Protein AF-I2Q6K9-F1 (afdb_monomer_lite)

Secondary structure (DSSP, 8-state):
-EEEE-TTTS--EEEE-TT-TT--S-HHHIIIIIIIIITTTS-HHHHHHTHHHHHHHHHHHHH--TT-HHHHHHHHHHHHHTPEEEE-TTT--EEEE-TT-TT--S-HHHIIIIITTTTTTS-HHHHHHHHHHHHHHT--HHHHHHHHHHHHHH--

Sequence (156 aa):
MSTKKCLWDESHEFEVKENEEYKVLCPKCYYDIFTKTYSKTYSWYDFVKSIKLFKMLHQLNGMIDDNSEFKIQYDLISKQIQGVEKTCLMCEDTFHTGKDEDFRYLCSDCYKKFYLPLKDYYSVKEIEALLTNIKKEGGDMDVDLEKAIQKAKEKN

Structure (mmCIF, N/CA/C/O backbone):
data_AF-I2Q6K9-F1
#
_entry.id   AF-I2Q6K9-F1
#
loop_
_atom_site.group_PDB
_atom_site.id
_atom_site.type_symbol
_atom_site.label_atom_id
_atom_site.label_alt_id
_atom_site.label_comp_id
_atom_site.label_asym_id
_atom_site.label_entity_id
_atom_site.label_seq_id
_atom_site.pdbx_PDB_ins_code
_atom_site.Cartn_x
_atom_site.Cartn_y
_atom_site.Cartn_z
_atom_site.occupancy
_atom_site.B_iso_or_equiv
_atom_site.auth_seq_id
_atom_site.auth_comp_id
_atom_site.auth_asym_id
_atom_site.auth_atom_id
_atom_site.pdbx_PDB_model_num
ATOM 1 N N . MET A 1 1 ? 26.063 2.423 -36.701 1.00 62.94 1 MET A N 1
ATOM 2 C CA . MET A 1 1 ? 24.916 2.028 -35.853 1.00 62.94 1 MET A CA 1
ATOM 3 C C . MET A 1 1 ? 25.264 0.710 -35.196 1.00 62.94 1 MET A C 1
ATOM 5 O O . MET A 1 1 ? 25.756 -0.169 -35.895 1.00 62.94 1 MET A O 1
ATOM 9 N N . SER A 1 2 ? 25.103 0.604 -33.880 1.00 78.88 2 SER A N 1
ATOM 10 C CA . SER A 1 2 ? 25.367 -0.632 -33.134 1.00 78.88 2 SER A CA 1
ATOM 11 C C . SER A 1 2 ? 24.055 -1.377 -32.903 1.00 78.88 2 SER A C 1
ATOM 13 O O . SER A 1 2 ? 23.003 -0.757 -32.764 1.00 78.88 2 SER A O 1
ATOM 15 N N . THR A 1 3 ? 24.086 -2.705 -32.895 1.00 82.00 3 THR A N 1
ATOM 16 C CA . THR A 1 3 ? 22.918 -3.526 -32.559 1.00 82.00 3 THR A CA 1
ATOM 17 C C . THR A 1 3 ? 22.993 -3.964 -31.100 1.00 82.00 3 THR A C 1
ATOM 19 O O . THR A 1 3 ? 24.065 -4.285 -30.583 1.00 82.00 3 THR A O 1
ATOM 22 N N . LYS A 1 4 ? 21.851 -3.952 -30.407 1.00 85.12 4 LYS A N 1
ATOM 23 C CA . LYS A 1 4 ? 21.718 -4.449 -29.031 1.00 85.12 4 LYS A CA 1
ATOM 24 C C . LYS A 1 4 ? 20.606 -5.480 -28.938 1.00 85.12 4 LYS A C 1
ATOM 26 O O . LYS A 1 4 ? 19.590 -5.367 -29.619 1.00 85.12 4 LYS A O 1
ATOM 31 N N . LYS A 1 5 ? 20.773 -6.451 -28.040 1.00 89.88 5 LYS A N 1
ATOM 32 C CA . LYS A 1 5 ? 19.694 -7.364 -27.651 1.00 89.88 5 LYS A CA 1
ATOM 33 C C . LYS A 1 5 ? 18.737 -6.675 -26.688 1.00 89.88 5 LYS A C 1
ATOM 35 O O . LYS A 1 5 ? 19.157 -5.979 -25.764 1.00 89.88 5 LYS A O 1
ATOM 40 N N . CYS A 1 6 ? 17.445 -6.879 -26.906 1.00 90.06 6 CYS A N 1
ATOM 41 C CA . CYS A 1 6 ? 16.387 -6.400 -26.037 1.00 90.06 6 CYS A CA 1
ATOM 42 C C . CYS A 1 6 ? 16.492 -7.085 -24.675 1.00 90.06 6 CYS A C 1
ATOM 44 O O . CYS A 1 6 ? 16.351 -8.302 -24.581 1.00 90.06 6 CYS A O 1
ATOM 46 N N . LEU A 1 7 ? 16.667 -6.314 -23.602 1.00 89.06 7 LEU A N 1
ATOM 47 C CA . LEU A 1 7 ? 16.726 -6.871 -22.252 1.00 89.06 7 LEU A CA 1
ATOM 48 C C . LEU A 1 7 ? 15.405 -7.490 -21.798 1.00 89.06 7 LEU A C 1
ATOM 50 O O . LEU A 1 7 ? 15.413 -8.152 -20.770 1.00 89.06 7 LEU A O 1
ATOM 54 N N . TRP A 1 8 ? 14.281 -7.292 -22.494 1.00 87.62 8 TRP A N 1
ATOM 55 C CA . TRP A 1 8 ? 13.001 -7.876 -22.088 1.00 87.62 8 TRP A CA 1
ATOM 56 C C . TRP A 1 8 ? 12.911 -9.382 -22.363 1.00 87.62 8 TRP A C 1
ATOM 58 O O . TRP A 1 8 ? 12.561 -10.153 -21.475 1.00 87.62 8 TRP A O 1
ATOM 68 N N . ASP A 1 9 ? 13.272 -9.818 -23.562 1.00 80.69 9 ASP A N 1
ATOM 69 C CA . ASP A 1 9 ? 13.139 -11.217 -23.988 1.00 80.69 9 ASP A CA 1
ATOM 70 C C . ASP A 1 9 ? 14.465 -11.843 -24.429 1.00 80.69 9 ASP A C 1
ATOM 72 O O . ASP A 1 9 ? 14.523 -13.050 -24.628 1.00 80.69 9 ASP A O 1
ATOM 76 N N . GLU A 1 10 ? 15.527 -11.040 -24.564 1.00 79.44 10 GLU A N 1
ATOM 77 C CA . GLU A 1 10 ? 16.863 -11.447 -25.028 1.00 79.44 10 GLU A CA 1
ATOM 78 C C . GLU A 1 10 ? 16.875 -12.114 -26.419 1.00 79.44 10 GLU A C 1
ATOM 80 O O . GLU A 1 10 ? 17.907 -12.619 -26.869 1.00 79.44 10 GLU A O 1
ATOM 85 N N . SER A 1 11 ? 15.745 -12.054 -27.128 1.00 78.31 11 SER A N 1
ATOM 86 C CA . SER A 1 11 ? 15.491 -12.708 -28.412 1.00 78.31 11 SER A CA 1
ATOM 87 C C . SER A 1 11 ? 15.500 -11.725 -29.581 1.00 78.31 11 SER A C 1
ATOM 89 O O . SER A 1 11 ? 15.933 -12.076 -30.676 1.00 78.31 11 SER A O 1
ATOM 91 N N . HIS A 1 12 ? 15.078 -10.479 -29.350 1.00 81.31 12 HIS A N 1
ATOM 92 C CA . HIS A 1 12 ? 15.063 -9.444 -30.378 1.00 81.31 12 HIS A CA 1
ATOM 93 C C . HIS A 1 12 ? 16.339 -8.605 -30.351 1.00 81.31 12 HIS A C 1
ATOM 95 O O . HIS A 1 12 ? 16.752 -8.118 -29.298 1.00 81.31 12 HIS A O 1
ATOM 101 N N . GLU A 1 13 ? 16.912 -8.353 -31.524 1.00 88.31 13 GLU A N 1
ATOM 102 C CA . GLU A 1 13 ? 17.962 -7.354 -31.719 1.00 88.31 13 GLU A CA 1
ATOM 103 C C . GLU A 1 13 ? 17.368 -6.072 -32.308 1.00 88.31 13 GLU A C 1
ATOM 105 O O . GLU A 1 13 ? 16.417 -6.112 -33.090 1.00 88.31 13 GLU A O 1
ATOM 110 N N . PHE A 1 14 ? 17.893 -4.918 -31.902 1.00 88.50 14 PHE A N 1
ATOM 111 C CA . PHE A 1 14 ? 17.461 -3.621 -32.411 1.00 88.50 14 PHE A CA 1
ATOM 112 C C . PHE A 1 14 ? 18.647 -2.682 -32.608 1.00 88.50 14 PHE A C 1
ATOM 114 O O . PHE A 1 14 ? 19.653 -2.759 -31.900 1.00 88.50 14 PHE A O 1
ATOM 121 N N . GLU A 1 15 ? 18.518 -1.795 -33.591 1.00 87.19 15 GLU A N 1
ATOM 122 C CA . GLU A 1 15 ? 19.534 -0.795 -33.895 1.00 87.19 15 GLU A CA 1
ATOM 123 C C . GLU A 1 15 ? 19.507 0.347 -32.883 1.00 87.19 15 GLU A C 1
ATOM 125 O O . GLU A 1 15 ? 18.450 0.850 -32.487 1.00 87.19 15 GLU A O 1
ATOM 130 N N . VAL A 1 16 ? 20.702 0.777 -32.495 1.00 83.19 16 VAL A N 1
ATOM 131 C CA . VAL A 1 16 ? 20.936 1.864 -31.558 1.00 83.19 16 VAL A CA 1
ATOM 132 C C . VAL A 1 16 ? 21.822 2.902 -32.235 1.00 83.19 16 VAL A C 1
ATOM 134 O O . VAL A 1 16 ? 22.860 2.599 -32.837 1.00 83.19 16 VAL A O 1
ATOM 137 N N . LYS A 1 17 ? 21.375 4.157 -32.173 1.00 85.25 17 LYS A N 1
ATOM 138 C CA . LYS A 1 17 ? 22.149 5.309 -32.643 1.00 85.25 17 LYS A CA 1
ATOM 139 C C . LYS A 1 17 ? 23.268 5.611 -31.643 1.00 85.25 17 LYS A C 1
ATOM 141 O O . LYS A 1 17 ? 23.124 5.308 -30.464 1.00 85.25 17 LYS A O 1
ATOM 146 N N . GLU A 1 18 ? 24.343 6.261 -32.089 1.00 74.19 18 GLU A N 1
ATOM 147 C CA . GLU A 1 18 ? 25.539 6.540 -31.264 1.00 74.19 18 GLU A CA 1
ATOM 148 C C . GLU A 1 18 ? 25.246 7.293 -29.949 1.00 74.19 18 GLU A C 1
ATOM 150 O O . GLU A 1 18 ? 25.990 7.150 -28.990 1.00 74.19 18 GLU A O 1
ATOM 155 N N . ASN A 1 19 ? 24.114 8.001 -29.847 1.00 78.31 19 ASN A N 1
ATOM 156 C CA . ASN A 1 19 ? 23.710 8.732 -28.636 1.00 78.31 19 ASN A CA 1
ATOM 157 C C . ASN A 1 19 ? 22.604 8.037 -27.819 1.00 78.31 19 ASN A C 1
ATOM 159 O O . ASN A 1 19 ? 22.048 8.622 -26.890 1.00 78.31 19 ASN A O 1
ATOM 163 N N . GLU A 1 20 ? 22.227 6.811 -28.176 1.00 76.62 20 GLU A N 1
ATOM 164 C CA . GLU A 1 20 ? 21.101 6.088 -27.572 1.00 76.62 20 GLU A CA 1
ATOM 165 C C . GLU A 1 20 ? 21.540 4.827 -26.827 1.00 76.62 20 GLU A C 1
ATOM 167 O O . GLU A 1 20 ? 20.736 3.931 -26.582 1.00 76.62 20 GLU A O 1
ATOM 172 N N . GLU A 1 21 ? 22.807 4.744 -26.424 1.00 71.56 21 GLU A N 1
ATOM 173 C CA . GLU A 1 21 ? 23.358 3.552 -25.777 1.00 71.56 21 GLU A CA 1
ATOM 174 C C . GLU A 1 21 ? 22.656 3.174 -24.463 1.00 71.56 21 GLU A C 1
ATOM 176 O O . GLU A 1 21 ? 22.680 2.006 -24.074 1.00 71.56 21 GLU A O 1
ATOM 181 N N . TYR A 1 22 ? 21.975 4.117 -23.811 1.00 74.94 22 TYR A N 1
ATOM 182 C CA . TYR A 1 22 ? 21.141 3.860 -22.634 1.00 74.94 22 TYR A CA 1
ATOM 183 C C . TYR A 1 22 ? 19.868 3.055 -22.950 1.00 74.94 22 TYR A C 1
ATOM 185 O O . TYR A 1 22 ? 19.199 2.575 -22.031 1.00 74.94 22 TYR A O 1
ATOM 193 N N . LYS A 1 23 ? 19.488 2.911 -24.229 1.00 82.19 23 LYS A N 1
ATOM 194 C CA . LYS A 1 23 ? 18.350 2.081 -24.622 1.00 82.19 23 LYS A CA 1
ATOM 195 C C . LYS A 1 23 ? 18.692 0.618 -24.407 1.00 82.19 23 LYS A C 1
ATOM 197 O O . LYS A 1 23 ? 19.614 0.064 -25.000 1.00 82.19 23 LYS A O 1
ATOM 202 N N . VAL A 1 24 ? 17.879 -0.006 -23.570 1.00 87.81 24 VAL A N 1
ATOM 203 C CA . VAL A 1 24 ? 18.006 -1.415 -23.202 1.00 87.81 24 VAL A CA 1
ATOM 204 C C . VAL A 1 24 ? 16.842 -2.270 -23.699 1.00 87.81 24 VAL A C 1
ATOM 206 O O . VAL A 1 24 ? 16.911 -3.492 -23.654 1.00 87.81 24 VAL A O 1
ATOM 209 N N . LEU A 1 25 ? 15.775 -1.639 -24.193 1.00 89.56 25 LEU A N 1
ATOM 210 C CA . LEU A 1 25 ? 14.632 -2.304 -24.807 1.00 89.56 25 LEU A CA 1
ATOM 211 C C . LEU A 1 25 ? 14.522 -1.915 -26.274 1.00 89.56 25 LEU A C 1
ATOM 213 O O . LEU A 1 25 ? 14.776 -0.762 -26.629 1.00 89.56 25 LEU A O 1
ATOM 217 N N . CYS A 1 26 ? 14.049 -2.849 -27.100 1.00 91.00 26 CYS A N 1
ATOM 218 C CA . CYS A 1 26 ? 13.624 -2.503 -28.447 1.00 91.00 26 CYS A CA 1
ATOM 219 C C . CYS A 1 26 ? 12.405 -1.556 -28.391 1.00 91.00 26 CYS A C 1
ATOM 221 O O . CYS A 1 26 ? 11.660 -1.570 -27.402 1.00 91.00 26 CYS A O 1
ATOM 223 N N . PRO A 1 27 ? 12.149 -0.755 -29.444 1.00 88.56 27 PRO A N 1
ATOM 224 C CA . PRO A 1 27 ? 11.046 0.211 -29.450 1.00 88.56 27 PRO A CA 1
ATOM 225 C C . PRO A 1 27 ? 9.680 -0.409 -29.130 1.00 88.56 27 PRO A C 1
ATOM 227 O O . PRO A 1 27 ? 8.874 0.189 -28.419 1.00 88.56 27 PRO A O 1
ATOM 230 N N . LYS A 1 28 ? 9.447 -1.640 -29.602 1.00 89.44 28 LYS A N 1
ATOM 231 C CA . LYS A 1 28 ? 8.212 -2.383 -29.349 1.00 89.44 28 LYS A CA 1
ATOM 232 C C . LYS A 1 28 ? 8.050 -2.734 -27.868 1.00 89.44 28 LYS A C 1
ATOM 234 O O . LYS A 1 28 ? 7.048 -2.363 -27.273 1.00 89.44 28 LYS A O 1
ATOM 239 N N . CYS A 1 29 ? 9.046 -3.376 -27.251 1.00 90.00 29 CYS A N 1
ATOM 240 C CA . CYS A 1 29 ? 9.000 -3.723 -25.825 1.00 90.00 29 CYS A CA 1
ATOM 241 C C . CYS A 1 29 ? 8.956 -2.480 -24.931 1.00 90.00 29 CYS A C 1
ATOM 243 O O . CYS A 1 29 ? 8.274 -2.483 -23.910 1.00 90.00 29 CYS A O 1
ATOM 245 N N . TYR A 1 30 ? 9.643 -1.401 -25.315 1.00 89.56 30 TYR A N 1
ATOM 246 C CA . TYR A 1 30 ? 9.538 -0.128 -24.607 1.00 89.56 30 TYR A CA 1
ATOM 247 C C . TYR A 1 30 ? 8.085 0.358 -24.552 1.00 89.56 30 TYR A C 1
ATOM 249 O O . TYR A 1 30 ? 7.576 0.652 -23.473 1.00 89.56 30 TYR A O 1
ATOM 257 N N . TYR A 1 31 ? 7.394 0.374 -25.691 1.00 88.19 31 TYR A N 1
ATOM 258 C CA . TYR A 1 31 ? 6.027 0.875 -25.752 1.00 88.19 31 TYR A CA 1
ATOM 259 C C . TYR A 1 31 ? 5.005 -0.098 -25.147 1.00 88.19 31 TYR A C 1
ATOM 261 O O . TYR A 1 31 ? 4.241 0.267 -24.251 1.00 88.19 31 TYR A O 1
ATOM 269 N N . ASP A 1 32 ? 4.993 -1.347 -25.610 1.00 87.62 32 ASP A N 1
ATOM 270 C CA . ASP A 1 32 ? 3.950 -2.310 -25.256 1.00 87.62 32 ASP A CA 1
ATOM 271 C C . ASP A 1 32 ? 4.030 -2.771 -23.802 1.00 87.62 32 ASP A C 1
ATOM 273 O O . ASP A 1 32 ? 3.013 -3.124 -23.209 1.00 87.62 32 ASP A O 1
ATOM 277 N N . ILE A 1 33 ? 5.223 -2.735 -23.211 1.00 88.69 33 ILE A N 1
ATOM 278 C CA . ILE A 1 33 ? 5.453 -3.273 -21.873 1.00 88.69 33 ILE A CA 1
ATOM 279 C C . ILE A 1 33 ? 5.654 -2.129 -20.902 1.00 88.69 33 ILE A C 1
ATOM 281 O O . ILE A 1 33 ? 4.805 -1.902 -20.041 1.00 88.69 33 ILE A O 1
ATOM 285 N N . PHE A 1 34 ? 6.737 -1.367 -21.055 1.00 88.00 34 PHE A N 1
ATOM 286 C CA . PHE A 1 34 ? 7.033 -0.301 -20.107 1.00 88.00 34 PHE A CA 1
ATOM 287 C C . PHE A 1 34 ? 5.995 0.822 -20.183 1.00 88.00 34 PHE A C 1
ATOM 289 O O . PHE A 1 34 ? 5.339 1.097 -19.179 1.00 88.00 34 PHE A O 1
ATOM 296 N N . THR A 1 35 ? 5.783 1.438 -21.351 1.00 89.00 35 THR A N 1
ATOM 297 C CA . THR A 1 35 ? 4.866 2.582 -21.464 1.00 89.00 35 THR A CA 1
ATOM 298 C C . THR A 1 35 ? 3.433 2.196 -21.105 1.00 89.00 35 THR A C 1
ATOM 300 O O . THR A 1 35 ? 2.820 2.879 -20.287 1.00 89.00 35 THR A O 1
ATOM 303 N N . LYS A 1 36 ? 2.896 1.097 -21.646 1.00 87.12 36 LYS A N 1
ATOM 304 C CA . LYS A 1 36 ? 1.498 0.713 -21.382 1.00 87.12 36 LYS A CA 1
ATOM 305 C C . LYS A 1 36 ? 1.255 0.173 -19.972 1.00 87.12 36 LYS A C 1
ATOM 307 O O . LYS A 1 36 ? 0.228 0.505 -19.385 1.00 87.12 36 LYS A O 1
ATOM 312 N N . THR A 1 37 ? 2.166 -0.643 -19.439 1.00 83.75 37 THR A N 1
ATOM 313 C CA . THR A 1 37 ? 1.899 -1.429 -18.219 1.00 83.75 37 THR A CA 1
ATOM 314 C C . THR A 1 37 ? 2.529 -0.818 -16.971 1.00 83.75 37 THR A C 1
ATOM 316 O O . THR A 1 37 ? 1.895 -0.794 -15.922 1.00 83.75 37 THR A O 1
ATOM 319 N N . TYR A 1 38 ? 3.760 -0.304 -17.061 1.00 85.75 38 TYR A N 1
ATOM 320 C CA . TYR A 1 38 ? 4.555 0.035 -15.870 1.00 85.75 38 TYR A CA 1
ATOM 321 C C . TYR A 1 38 ? 4.822 1.532 -15.681 1.00 85.75 38 TYR A C 1
ATOM 323 O O . TYR A 1 38 ? 5.056 1.957 -14.552 1.00 85.75 38 TYR A O 1
ATOM 331 N N . SER A 1 39 ? 4.742 2.350 -16.735 1.00 87.19 39 SER A N 1
ATOM 332 C CA . SER A 1 39 ? 5.154 3.765 -16.687 1.00 87.19 39 SER A CA 1
ATOM 333 C C . SER A 1 39 ? 4.305 4.648 -15.768 1.00 87.19 39 SER A C 1
ATOM 335 O O . SER A 1 39 ? 4.780 5.676 -15.295 1.00 87.19 39 SER A O 1
ATOM 337 N N . LYS A 1 40 ? 3.062 4.240 -15.478 1.00 85.19 40 LYS A N 1
ATOM 338 C CA . LYS A 1 40 ? 2.181 4.941 -14.530 1.00 85.19 40 LYS A CA 1
ATOM 339 C C . LYS A 1 40 ? 2.627 4.786 -13.075 1.00 85.19 40 LYS A C 1
ATOM 341 O O . LYS A 1 40 ? 2.244 5.598 -12.242 1.00 85.19 40 LYS A O 1
ATOM 346 N N . THR A 1 41 ? 3.390 3.738 -12.768 1.00 80.62 41 THR A N 1
ATOM 347 C CA . THR A 1 41 ? 3.733 3.352 -11.391 1.00 80.62 41 THR A CA 1
ATOM 348 C C . THR A 1 41 ? 5.233 3.425 -11.129 1.00 80.62 41 THR A C 1
ATOM 350 O O . THR A 1 41 ? 5.639 3.699 -10.004 1.00 80.62 41 THR A O 1
ATOM 353 N N . TYR A 1 42 ? 6.060 3.204 -12.151 1.00 82.94 42 TYR A N 1
ATOM 354 C CA . TYR A 1 42 ? 7.509 3.107 -12.015 1.00 82.94 42 TYR A CA 1
ATOM 355 C C . TYR A 1 42 ? 8.215 4.041 -12.990 1.00 82.94 42 TYR A C 1
ATOM 357 O O . TYR A 1 42 ? 7.858 4.126 -14.169 1.00 82.94 42 TYR A O 1
ATOM 365 N N . SER A 1 43 ? 9.267 4.703 -12.504 1.00 86.94 43 SER A N 1
ATOM 366 C CA . SER A 1 43 ? 10.179 5.437 -13.375 1.00 86.94 43 SER A CA 1
ATOM 367 C C . SER A 1 43 ? 10.901 4.471 -14.323 1.00 86.94 43 SER A C 1
ATOM 369 O O . SER A 1 43 ? 11.062 3.282 -14.032 1.00 86.94 43 SER A O 1
ATOM 371 N N . TRP A 1 44 ? 11.378 4.980 -15.463 1.00 84.81 44 TRP A N 1
ATOM 372 C CA . TRP A 1 44 ? 12.166 4.177 -16.406 1.00 84.81 44 TRP A CA 1
ATOM 373 C C . TRP A 1 44 ? 13.411 3.570 -15.750 1.00 84.81 44 TRP A C 1
ATOM 375 O O . TRP A 1 44 ? 13.738 2.409 -15.984 1.00 84.81 44 TRP A O 1
ATOM 385 N N . TYR A 1 45 ? 14.082 4.343 -14.894 1.00 84.19 45 TYR A N 1
ATOM 386 C CA . TYR A 1 45 ? 15.281 3.897 -14.197 1.00 84.19 45 TYR A CA 1
ATOM 387 C C . TYR A 1 45 ? 14.990 2.728 -13.248 1.00 84.19 45 TYR A C 1
ATOM 389 O O . TYR A 1 45 ? 15.668 1.701 -13.316 1.00 84.19 45 TYR A O 1
ATOM 397 N N . ASP A 1 46 ? 13.950 2.845 -12.419 1.00 81.62 46 ASP A N 1
ATOM 398 C CA . ASP A 1 46 ? 13.571 1.789 -11.472 1.00 81.62 46 ASP A CA 1
ATOM 399 C C . ASP A 1 46 ? 13.108 0.525 -12.197 1.00 81.62 46 ASP A C 1
ATOM 401 O O . ASP A 1 46 ? 13.450 -0.593 -11.799 1.00 81.62 46 ASP A O 1
ATOM 405 N N . PHE A 1 47 ? 12.388 0.701 -13.309 1.00 87.19 47 PHE A N 1
ATOM 406 C CA . PHE A 1 47 ? 11.983 -0.397 -14.174 1.00 87.19 47 PHE A CA 1
ATOM 407 C C . PHE A 1 47 ? 13.189 -1.170 -14.716 1.00 87.19 47 PHE A C 1
ATOM 409 O O . PHE A 1 47 ? 13.252 -2.391 -14.575 1.00 87.19 47 PHE A O 1
ATOM 416 N N . VAL A 1 48 ? 14.165 -0.474 -15.306 1.00 86.06 48 VAL A N 1
ATOM 417 C CA . VAL A 1 48 ? 15.359 -1.110 -15.883 1.00 86.06 48 VAL A CA 1
ATOM 418 C C . VAL A 1 48 ? 16.206 -1.780 -14.802 1.00 86.06 48 VAL A C 1
ATOM 420 O O . VAL A 1 48 ? 16.632 -2.922 -14.984 1.00 86.06 48 VAL A O 1
ATOM 423 N N . LYS A 1 49 ? 16.407 -1.115 -13.657 1.00 85.81 49 LYS A N 1
ATOM 424 C CA . LYS A 1 49 ? 17.180 -1.655 -12.527 1.00 85.81 49 LYS A CA 1
ATOM 425 C C . LYS A 1 49 ? 16.600 -2.976 -12.013 1.00 85.81 49 LYS A C 1
ATOM 427 O O . LYS A 1 49 ? 17.355 -3.885 -11.672 1.00 85.81 49 LYS A O 1
ATOM 432 N N . SER A 1 50 ? 15.275 -3.100 -12.014 1.00 85.44 50 SER A N 1
ATOM 433 C CA . SER A 1 50 ? 14.549 -4.273 -11.518 1.00 85.44 50 SER A CA 1
ATOM 434 C C . SER A 1 50 ? 13.902 -5.102 -12.634 1.00 85.44 50 SER A C 1
ATOM 436 O O . SER A 1 50 ? 12.960 -5.851 -12.381 1.00 85.44 50 SER A O 1
ATOM 438 N N . ILE A 1 51 ? 14.402 -5.023 -13.873 1.00 84.00 51 ILE A N 1
ATOM 439 C CA . ILE A 1 51 ? 13.726 -5.599 -15.048 1.00 84.00 51 ILE A CA 1
ATOM 440 C C . ILE A 1 51 ? 13.454 -7.105 -14.922 1.00 84.00 51 ILE A C 1
ATOM 442 O O . ILE A 1 51 ? 12.411 -7.575 -15.364 1.00 84.00 51 ILE A O 1
ATOM 446 N N . LYS A 1 52 ? 14.332 -7.868 -14.253 1.00 81.31 52 LYS A N 1
ATOM 447 C CA . LYS A 1 52 ? 14.115 -9.304 -13.986 1.00 81.31 52 LYS A CA 1
ATOM 448 C C . LYS A 1 52 ? 12.868 -9.559 -13.130 1.00 81.31 52 LYS A C 1
ATOM 450 O O . LYS A 1 52 ? 12.111 -10.476 -13.430 1.00 81.31 52 LYS A O 1
ATOM 455 N N . LEU A 1 53 ? 12.633 -8.735 -12.105 1.00 79.81 53 LEU A N 1
ATOM 456 C CA . LEU A 1 53 ? 11.427 -8.808 -11.270 1.00 79.81 53 LEU A CA 1
ATOM 457 C C . LEU A 1 53 ? 10.182 -8.476 -12.091 1.00 79.81 53 LEU A C 1
ATOM 459 O O . LEU A 1 53 ? 9.189 -9.193 -12.012 1.00 79.81 53 LEU A O 1
ATOM 463 N N . PHE A 1 54 ? 10.255 -7.443 -12.934 1.00 82.75 54 PHE A N 1
ATOM 464 C CA . PHE A 1 54 ? 9.139 -7.075 -13.803 1.00 82.75 54 PHE A CA 1
ATOM 465 C C . PHE A 1 54 ? 8.820 -8.141 -14.849 1.00 82.75 54 PHE A C 1
ATOM 467 O O . PHE A 1 54 ? 7.643 -8.362 -15.109 1.00 82.75 54 PHE A O 1
ATOM 474 N N . LYS A 1 55 ? 9.816 -8.852 -15.396 1.00 83.50 55 LYS A N 1
ATOM 475 C CA . LYS A 1 55 ? 9.572 -10.011 -16.272 1.00 83.50 55 LYS A CA 1
ATOM 476 C C . LYS A 1 55 ? 8.776 -11.098 -15.557 1.00 83.50 55 LYS A C 1
ATOM 478 O O . LYS A 1 55 ? 7.766 -11.544 -16.090 1.00 83.50 55 LYS A O 1
ATOM 483 N N . MET A 1 56 ? 9.204 -11.484 -14.351 1.00 76.50 56 MET A N 1
ATOM 484 C CA . MET A 1 56 ? 8.493 -12.490 -13.554 1.00 76.50 56 MET A CA 1
ATOM 485 C C . MET A 1 56 ? 7.068 -12.028 -13.252 1.00 76.50 56 MET A C 1
ATOM 487 O O . MET A 1 56 ? 6.124 -12.765 -13.494 1.00 76.50 56 MET A O 1
ATOM 491 N N . LEU A 1 57 ? 6.895 -10.778 -12.820 1.00 75.06 57 LEU A N 1
ATOM 492 C CA . LEU A 1 57 ? 5.581 -10.193 -12.573 1.00 75.06 57 LEU A CA 1
ATOM 493 C C . LEU A 1 57 ? 4.684 -10.208 -13.821 1.00 75.06 57 LEU A C 1
ATOM 495 O O . LEU A 1 57 ? 3.514 -10.565 -13.748 1.00 75.06 57 LEU A O 1
ATOM 499 N N . HIS A 1 58 ? 5.224 -9.820 -14.973 1.00 78.69 58 HIS A N 1
ATOM 500 C CA . HIS A 1 58 ? 4.484 -9.791 -16.231 1.00 78.69 58 HIS A CA 1
ATOM 501 C C . HIS A 1 58 ? 4.054 -11.192 -16.674 1.00 78.69 58 HIS A C 1
ATOM 503 O O . HIS A 1 58 ? 2.930 -11.372 -17.132 1.00 78.69 58 HIS A O 1
ATOM 509 N N . GLN A 1 59 ? 4.928 -12.188 -16.498 1.00 73.94 59 GLN A N 1
ATOM 510 C CA . GLN A 1 59 ? 4.620 -13.593 -16.761 1.00 73.94 59 GLN A CA 1
ATOM 511 C C . GLN A 1 59 ? 3.553 -14.122 -15.802 1.00 73.94 59 GLN A C 1
ATOM 513 O O . GLN A 1 59 ? 2.607 -14.752 -16.259 1.00 73.94 59 GLN A O 1
ATOM 518 N N . LEU A 1 60 ? 3.652 -13.810 -14.505 1.00 65.88 60 LEU A N 1
ATOM 519 C CA . LEU A 1 60 ? 2.635 -14.179 -13.519 1.00 65.88 60 LEU A CA 1
ATOM 520 C C . LEU A 1 60 ? 1.280 -13.555 -13.869 1.00 65.88 60 LEU A C 1
ATOM 522 O O . LEU A 1 60 ? 0.291 -14.270 -13.934 1.00 65.88 60 LEU A O 1
ATOM 526 N N . ASN A 1 61 ? 1.232 -12.263 -14.200 1.00 65.00 61 ASN A N 1
ATOM 527 C CA . ASN A 1 61 ? -0.007 -11.596 -14.615 1.00 65.00 61 ASN A CA 1
ATOM 528 C C . ASN A 1 61 ? -0.610 -12.182 -15.904 1.00 65.00 61 ASN A C 1
ATOM 530 O O . ASN A 1 61 ? -1.823 -12.158 -16.055 1.00 65.00 61 ASN A O 1
ATOM 534 N N . GLY A 1 62 ? 0.211 -12.699 -16.825 1.00 61.50 62 GLY A N 1
ATOM 535 C CA . GLY A 1 62 ? -0.261 -13.380 -18.037 1.00 61.50 62 GLY A CA 1
ATOM 536 C C . GLY A 1 62 ? -0.670 -14.844 -17.830 1.00 61.50 62 GLY A C 1
ATOM 537 O O . GLY A 1 62 ? -1.350 -15.405 -18.683 1.00 61.50 62 GLY A O 1
ATOM 538 N N . MET A 1 63 ? -0.250 -15.467 -16.724 1.00 55.50 63 MET A N 1
ATOM 539 C CA . MET A 1 63 ? -0.608 -16.841 -16.331 1.00 55.50 63 MET A CA 1
ATOM 540 C C . MET A 1 63 ? -1.786 -16.896 -15.355 1.00 55.50 63 MET A C 1
ATOM 542 O O . MET A 1 63 ? -2.343 -17.965 -15.113 1.00 55.50 63 MET A O 1
ATOM 546 N N . ILE A 1 64 ? -2.143 -15.759 -14.769 1.00 53.84 64 ILE A N 1
ATOM 547 C CA . ILE A 1 64 ? -3.266 -15.644 -13.861 1.00 53.84 64 ILE A CA 1
ATOM 548 C C . ILE A 1 64 ? -4.546 -15.482 -14.689 1.00 53.84 64 ILE A C 1
ATOM 550 O O . ILE A 1 64 ? -4.839 -14.404 -15.194 1.00 53.84 64 ILE A O 1
ATOM 554 N N . ASP A 1 65 ? -5.326 -16.560 -14.792 1.00 55.59 65 ASP A N 1
ATOM 555 C CA . ASP A 1 65 ? -6.772 -16.438 -14.996 1.00 55.59 65 ASP A CA 1
ATOM 556 C C . ASP A 1 65 ? -7.334 -15.659 -13.797 1.00 55.59 65 ASP A C 1
ATOM 558 O O . ASP A 1 65 ? -6.997 -15.988 -12.651 1.00 55.59 65 ASP A O 1
ATOM 562 N N . ASP A 1 66 ? -8.190 -14.660 -14.038 1.00 53.22 66 ASP A N 1
ATOM 563 C CA . ASP A 1 66 ? -8.749 -13.757 -13.010 1.00 53.22 66 ASP A CA 1
ATOM 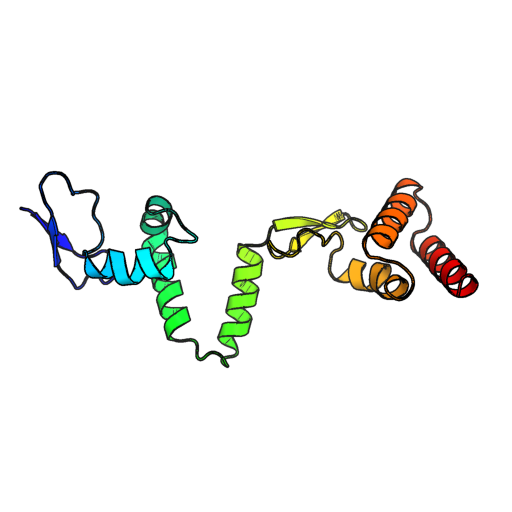564 C C . ASP A 1 66 ? -9.395 -14.501 -11.812 1.00 53.22 66 ASP A C 1
ATOM 566 O O . ASP A 1 66 ? -9.546 -13.929 -10.735 1.00 53.22 66 ASP A O 1
ATOM 570 N N . ASN A 1 67 ? -9.712 -15.796 -11.967 1.00 51.47 67 ASN A N 1
ATOM 571 C CA . ASN A 1 67 ? -10.306 -16.676 -10.951 1.00 51.47 67 ASN A CA 1
ATOM 572 C C . ASN A 1 67 ? -9.339 -17.688 -10.300 1.00 51.47 67 ASN A C 1
ATOM 574 O O . ASN A 1 67 ? -9.788 -18.588 -9.587 1.00 51.47 67 ASN A O 1
ATOM 578 N N . SER A 1 68 ? -8.028 -17.603 -10.535 1.00 54.34 68 SER A N 1
ATOM 579 C CA . SER A 1 68 ? -7.072 -18.541 -9.933 1.00 54.34 68 SER A CA 1
ATOM 580 C C . SER A 1 68 ? -6.738 -18.169 -8.482 1.00 54.34 68 SER A C 1
ATOM 582 O O . SER A 1 68 ? -6.483 -17.012 -8.149 1.00 54.34 68 SER A O 1
ATOM 584 N N . GLU A 1 69 ? -6.670 -19.176 -7.607 1.00 53.75 69 GLU A N 1
ATOM 585 C CA . GLU A 1 69 ? -6.288 -19.036 -6.189 1.00 53.75 69 GLU A CA 1
ATOM 586 C C . GLU A 1 69 ? -4.915 -18.350 -6.016 1.00 53.75 69 GLU A C 1
ATOM 588 O O . GLU A 1 69 ? -4.661 -17.646 -5.037 1.00 53.75 69 GLU A O 1
ATOM 593 N N . PHE A 1 70 ? -4.058 -18.457 -7.035 1.00 54.88 70 PHE A N 1
ATOM 594 C CA . PHE A 1 70 ? -2.767 -17.786 -7.108 1.00 54.88 70 PHE A CA 1
ATOM 595 C C . PHE A 1 70 ? -2.874 -16.254 -7.260 1.00 54.88 70 PHE A C 1
ATOM 597 O O . PHE A 1 70 ? -2.064 -15.542 -6.668 1.00 54.88 70 PHE A O 1
ATOM 604 N N . LYS A 1 71 ? -3.883 -15.711 -7.967 1.00 56.59 71 LYS A N 1
ATOM 605 C CA . LYS A 1 71 ? -4.141 -14.254 -8.044 1.00 56.59 71 LYS A CA 1
ATOM 606 C C . LYS A 1 71 ? -4.448 -13.670 -6.678 1.00 56.59 71 LYS A C 1
ATOM 608 O O . LYS A 1 71 ? -3.898 -12.639 -6.307 1.00 56.59 71 LYS A O 1
ATOM 613 N N . ILE A 1 72 ? -5.293 -14.365 -5.920 1.00 58.56 72 ILE A N 1
ATOM 614 C CA . ILE A 1 72 ? -5.691 -13.959 -4.573 1.00 58.56 72 ILE A CA 1
ATOM 615 C C . ILE A 1 72 ? -4.450 -13.893 -3.675 1.00 58.56 72 ILE A C 1
ATOM 617 O O . ILE A 1 72 ? -4.250 -12.898 -2.980 1.00 58.56 72 ILE A O 1
ATOM 621 N N . GLN A 1 73 ? -3.569 -14.896 -3.742 1.00 57.56 73 GLN A N 1
ATOM 622 C CA . GLN A 1 73 ? -2.317 -14.882 -2.980 1.00 57.56 73 GLN A CA 1
ATOM 623 C C . GLN A 1 73 ? -1.330 -13.812 -3.466 1.00 57.56 73 GLN A C 1
ATOM 625 O O . GLN A 1 73 ? -0.723 -13.125 -2.646 1.00 57.56 73 GLN A O 1
ATOM 630 N N . TYR A 1 74 ? -1.198 -13.604 -4.776 1.00 61.03 74 TYR A N 1
ATOM 631 C CA . TYR A 1 74 ? -0.341 -12.560 -5.338 1.00 61.03 74 TYR A CA 1
ATOM 632 C C . TYR A 1 74 ? -0.821 -11.144 -4.965 1.00 61.03 74 TYR A C 1
ATOM 634 O O . TYR A 1 74 ? -0.014 -10.279 -4.619 1.00 61.03 74 TYR A O 1
ATOM 642 N N . ASP A 1 75 ? -2.129 -10.892 -4.972 1.00 57.34 75 ASP A N 1
ATOM 643 C CA . ASP A 1 75 ? -2.711 -9.615 -4.549 1.00 57.34 75 ASP A CA 1
ATOM 644 C C . ASP A 1 75 ? -2.550 -9.392 -3.039 1.00 57.34 75 ASP A C 1
ATOM 646 O O . ASP A 1 75 ? -2.298 -8.266 -2.612 1.00 57.34 75 ASP A O 1
ATOM 650 N N . LEU A 1 76 ? -2.615 -10.449 -2.225 1.00 58.78 76 LEU A N 1
ATOM 651 C CA . LEU A 1 76 ? -2.295 -10.375 -0.795 1.00 58.78 76 LEU A CA 1
ATOM 652 C C . LEU A 1 76 ? -0.820 -10.014 -0.568 1.00 58.78 76 LEU A C 1
ATOM 654 O O . LEU A 1 76 ? -0.530 -9.087 0.188 1.00 58.78 76 LEU A O 1
ATOM 658 N N . ILE A 1 77 ? 0.102 -10.681 -1.268 1.00 58.72 77 ILE A N 1
ATOM 659 C CA . ILE A 1 77 ? 1.550 -10.445 -1.158 1.00 58.72 77 ILE A CA 1
ATOM 660 C C . ILE A 1 77 ? 1.920 -9.050 -1.678 1.00 58.72 77 ILE A C 1
ATOM 662 O O . ILE A 1 77 ? 2.679 -8.325 -1.040 1.00 58.72 77 ILE A O 1
ATOM 666 N N . SER A 1 78 ? 1.370 -8.630 -2.818 1.00 54.78 78 SER A N 1
ATOM 667 C CA . SER A 1 78 ? 1.649 -7.308 -3.390 1.00 54.78 78 SER A CA 1
ATOM 668 C C . SER A 1 78 ? 1.069 -6.171 -2.545 1.00 54.78 78 SER A C 1
ATOM 670 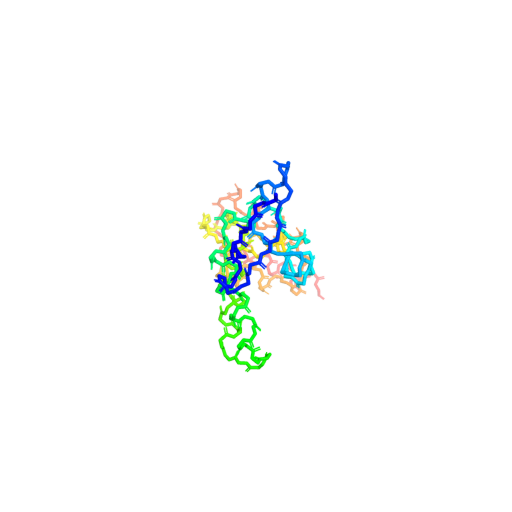O O . SER A 1 78 ? 1.744 -5.155 -2.384 1.00 54.78 78 SER A O 1
ATOM 672 N N . LYS A 1 79 ? -0.102 -6.353 -1.916 1.00 54.12 79 LYS A N 1
ATOM 673 C CA . LYS A 1 79 ? -0.624 -5.431 -0.890 1.00 54.12 79 LYS A CA 1
ATOM 674 C C . LYS A 1 79 ? 0.264 -5.371 0.353 1.00 54.12 79 LYS A C 1
ATOM 676 O O . LYS A 1 79 ? 0.377 -4.307 0.948 1.00 54.12 79 LYS A O 1
ATOM 681 N N . GLN A 1 80 ? 0.915 -6.475 0.720 1.00 52.09 80 GLN A N 1
ATOM 682 C CA . GLN A 1 80 ? 1.894 -6.521 1.810 1.00 52.09 80 GLN A CA 1
ATOM 683 C C . GLN A 1 80 ? 3.183 -5.762 1.457 1.00 52.09 80 GLN A C 1
ATOM 685 O O . GLN A 1 80 ? 3.669 -4.981 2.265 1.00 52.09 80 GLN A O 1
ATOM 690 N N . ILE A 1 81 ? 3.698 -5.931 0.233 1.00 53.78 81 ILE A N 1
ATOM 691 C CA . ILE A 1 81 ? 4.925 -5.272 -0.257 1.00 53.78 81 ILE A CA 1
ATOM 692 C C . ILE A 1 81 ? 4.706 -3.774 -0.528 1.00 53.78 81 ILE A C 1
ATOM 694 O O . ILE A 1 81 ? 5.626 -2.973 -0.383 1.00 53.78 81 ILE A O 1
ATOM 698 N N . GLN A 1 82 ? 3.502 -3.379 -0.947 1.00 53.69 82 GLN A N 1
ATOM 699 C CA . GLN A 1 82 ? 3.139 -1.977 -1.185 1.00 53.69 82 GLN A CA 1
ATOM 700 C C . GLN A 1 82 ? 2.512 -1.299 0.035 1.00 53.69 82 GLN A C 1
ATOM 702 O O . GLN A 1 82 ? 2.112 -0.135 -0.067 1.00 53.69 82 GLN A O 1
ATOM 707 N N . GLY A 1 83 ? 2.388 -2.024 1.146 1.00 58.31 83 GLY A N 1
ATOM 708 C CA . GLY A 1 83 ? 1.730 -1.530 2.335 1.00 58.31 83 GLY A CA 1
ATOM 709 C C . GLY A 1 83 ? 2.549 -0.457 3.042 1.00 58.31 83 GLY A C 1
ATOM 710 O O . GLY A 1 83 ? 3.777 -0.476 3.021 1.00 58.31 83 GLY A O 1
ATOM 711 N N . VAL A 1 84 ? 1.861 0.492 3.665 1.00 67.00 84 VAL A N 1
ATOM 712 C CA . VAL A 1 84 ? 2.485 1.427 4.598 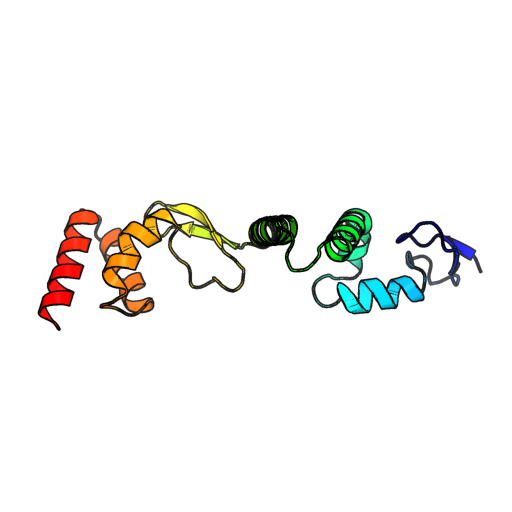1.00 67.00 84 VAL A CA 1
ATOM 713 C C . VAL A 1 84 ? 2.592 0.704 5.939 1.00 67.00 84 VAL A C 1
ATOM 715 O O . VAL A 1 84 ? 1.586 0.211 6.458 1.00 67.00 84 VAL A O 1
ATOM 718 N N . GLU A 1 85 ? 3.806 0.599 6.481 1.00 74.19 85 GLU A N 1
ATOM 719 C CA . GLU A 1 85 ? 3.994 0.162 7.865 1.00 74.19 85 GLU A CA 1
ATOM 720 C C . GLU A 1 85 ? 3.381 1.198 8.803 1.00 74.19 85 GLU A C 1
ATOM 722 O O . GLU A 1 85 ? 3.676 2.394 8.730 1.00 74.19 85 GLU A O 1
ATOM 727 N N . LYS A 1 86 ? 2.517 0.727 9.696 1.00 79.50 86 LYS A N 1
ATOM 728 C CA . LYS A 1 86 ? 1.853 1.544 10.701 1.00 79.50 86 LYS A CA 1
ATOM 729 C C . LYS A 1 86 ? 1.940 0.900 12.063 1.00 79.50 86 LYS A C 1
ATOM 731 O O . LYS A 1 86 ? 1.899 -0.316 12.198 1.00 79.50 86 LYS A O 1
ATOM 736 N N . THR A 1 87 ? 1.977 1.738 13.083 1.00 86.06 87 THR A N 1
ATOM 737 C CA . THR A 1 87 ? 1.923 1.314 14.478 1.00 86.06 87 THR A CA 1
ATOM 738 C C . THR A 1 87 ? 0.472 1.280 14.941 1.00 86.06 87 THR A C 1
ATOM 740 O O . THR A 1 87 ? -0.272 2.243 14.742 1.00 86.06 87 THR A O 1
ATOM 743 N N . CYS A 1 88 ? 0.043 0.170 15.537 1.00 87.44 88 CYS A N 1
ATOM 744 C CA . CYS A 1 88 ? -1.298 0.039 16.097 1.00 87.44 88 CYS A CA 1
ATOM 745 C C . CYS A 1 88 ? -1.496 1.024 17.251 1.00 87.44 88 CYS A C 1
ATOM 747 O O . CYS A 1 88 ? -0.684 1.070 18.175 1.00 87.44 88 CYS A O 1
ATOM 749 N N . LEU A 1 89 ? -2.615 1.757 17.245 1.00 86.75 89 LEU A N 1
ATOM 750 C CA . LEU A 1 89 ? -2.942 2.699 18.312 1.00 86.75 89 LEU A CA 1
ATOM 751 C C . LEU A 1 89 ? -2.974 2.016 19.685 1.00 86.75 89 LEU A C 1
ATOM 753 O O . LEU A 1 89 ? -2.520 2.628 20.639 1.00 86.75 89 LEU A O 1
ATOM 757 N N . MET A 1 90 ? -3.447 0.769 19.803 1.00 86.31 90 MET A N 1
ATOM 758 C CA . MET A 1 90 ? -3.677 0.138 21.115 1.00 86.31 90 MET A CA 1
ATOM 759 C C . MET A 1 90 ? -2.501 -0.705 21.604 1.00 86.31 90 MET A C 1
ATOM 761 O O . MET A 1 90 ? -2.042 -0.491 22.719 1.00 86.31 90 MET A O 1
ATOM 765 N N . CYS A 1 91 ? -2.021 -1.651 20.790 1.00 87.31 91 CYS A N 1
ATOM 766 C CA . CYS A 1 91 ? -0.963 -2.583 21.196 1.00 87.31 91 CYS A CA 1
ATOM 767 C C . CYS A 1 91 ? 0.446 -2.139 20.799 1.00 87.31 91 CYS A C 1
ATOM 769 O O . CYS A 1 91 ? 1.401 -2.799 21.179 1.00 87.31 91 CYS A O 1
ATOM 771 N N . GLU A 1 92 ? 0.580 -1.053 20.032 1.00 85.62 92 GLU A N 1
ATOM 772 C CA . GLU A 1 92 ? 1.869 -0.555 19.522 1.00 85.62 92 GLU A CA 1
ATOM 773 C C . GLU A 1 92 ? 2.608 -1.521 18.583 1.00 85.62 92 GLU A C 1
ATOM 775 O O . GLU A 1 92 ? 3.684 -1.194 18.089 1.00 85.62 92 GLU A O 1
ATOM 780 N N . ASP A 1 93 ? 1.999 -2.659 18.239 1.00 86.44 93 ASP A N 1
ATOM 781 C CA . ASP A 1 93 ? 2.535 -3.559 17.225 1.00 86.44 93 ASP A CA 1
ATOM 782 C C . ASP A 1 93 ? 2.484 -2.916 15.839 1.00 86.44 93 ASP A C 1
ATOM 784 O O . ASP A 1 93 ? 1.502 -2.266 15.451 1.00 86.44 93 ASP A O 1
ATOM 788 N N . THR A 1 94 ? 3.534 -3.154 15.059 1.00 83.44 94 THR A N 1
ATOM 789 C CA . THR A 1 94 ? 3.595 -2.737 13.661 1.00 83.44 94 THR A CA 1
ATOM 790 C C . THR A 1 94 ? 2.754 -3.670 12.792 1.00 83.44 94 THR A C 1
ATOM 792 O O . THR A 1 94 ? 2.883 -4.892 12.845 1.00 83.44 94 THR A O 1
ATOM 795 N N . PHE A 1 95 ? 1.900 -3.097 11.951 1.00 81.81 95 PHE A N 1
ATOM 796 C CA . PHE A 1 95 ? 1.078 -3.805 10.978 1.00 81.81 95 PHE A CA 1
ATOM 797 C C . PHE A 1 95 ? 1.119 -3.090 9.624 1.00 81.81 95 PHE A C 1
ATOM 799 O O . PHE A 1 95 ? 1.456 -1.913 9.531 1.00 81.81 95 PHE A O 1
ATOM 806 N N . HIS A 1 96 ? 0.789 -3.817 8.560 1.00 75.25 96 HIS A N 1
ATOM 807 C CA . HIS A 1 96 ? 0.827 -3.294 7.196 1.00 75.25 96 HIS A CA 1
ATOM 808 C C . HIS A 1 96 ? -0.589 -2.968 6.721 1.00 75.25 96 HIS A C 1
ATOM 810 O O . HIS A 1 96 ? -1.504 -3.780 6.894 1.00 75.25 96 HIS A O 1
ATOM 816 N N . THR A 1 97 ? -0.770 -1.802 6.103 1.00 69.06 97 THR A N 1
ATOM 817 C CA . THR A 1 97 ? -2.045 -1.397 5.484 1.00 69.06 97 THR A CA 1
ATOM 818 C C . THR A 1 97 ? -1.838 -1.109 4.011 1.00 69.06 97 THR A C 1
ATOM 820 O O . THR A 1 97 ? -0.772 -0.643 3.626 1.00 69.06 97 THR A O 1
ATOM 823 N N . GLY A 1 98 ? -2.850 -1.336 3.171 1.00 65.19 98 GLY A N 1
ATOM 824 C CA . GLY A 1 98 ? -2.795 -0.849 1.788 1.00 65.19 98 GLY A CA 1
ATOM 825 C C . GLY A 1 98 ? -2.653 0.680 1.749 1.00 65.19 98 GLY A C 1
ATOM 826 O O . GLY A 1 98 ? -3.064 1.351 2.695 1.00 65.19 98 GLY A O 1
ATOM 827 N N . LYS A 1 99 ? -2.103 1.236 0.659 1.00 62.16 99 LYS A N 1
ATOM 828 C CA . LYS A 1 99 ? -1.939 2.697 0.486 1.00 62.16 99 LYS A CA 1
ATOM 829 C C . LYS A 1 99 ? -3.253 3.480 0.576 1.00 62.16 99 LYS A C 1
ATOM 831 O O . LYS A 1 99 ? -3.256 4.623 1.005 1.00 62.16 99 LYS A O 1
ATOM 836 N N . ASP A 1 100 ? -4.368 2.855 0.209 1.00 63.53 100 ASP A N 1
ATOM 837 C CA . ASP A 1 100 ? -5.696 3.473 0.288 1.00 63.53 100 ASP A CA 1
ATOM 838 C C . ASP A 1 100 ? -6.360 3.284 1.671 1.00 63.53 100 ASP A C 1
ATOM 840 O O . ASP A 1 100 ? -7.431 3.825 1.935 1.00 63.53 100 ASP A O 1
ATOM 844 N N . GLU A 1 101 ? -5.723 2.533 2.580 1.00 66.75 101 GLU A N 1
ATOM 845 C CA . GLU A 1 101 ? -6.176 2.292 3.958 1.00 66.75 101 GLU A CA 1
ATOM 846 C C . GLU A 1 101 ? -5.455 3.200 4.970 1.00 66.75 101 GLU A C 1
ATOM 848 O O . GLU A 1 101 ? -5.278 2.857 6.142 1.00 66.75 101 GLU A O 1
ATOM 853 N N . ASP A 1 102 ? -5.067 4.406 4.550 1.00 61.56 102 ASP A N 1
ATOM 854 C CA . ASP A 1 102 ? -4.369 5.373 5.403 1.00 61.56 102 ASP A CA 1
ATOM 855 C C . ASP A 1 102 ? -5.196 5.848 6.612 1.00 61.56 102 ASP A C 1
ATOM 857 O O . ASP A 1 102 ? -4.649 6.375 7.579 1.00 61.56 102 ASP A O 1
ATOM 861 N N . PHE A 1 103 ? -6.497 5.578 6.630 1.00 63.91 103 PHE A N 1
ATOM 862 C CA . PHE A 1 103 ? -7.366 5.803 7.786 1.00 63.91 103 PHE A CA 1
ATOM 863 C C . PHE A 1 103 ? -7.300 4.679 8.834 1.00 63.91 103 PHE A C 1
ATOM 865 O O . PHE A 1 103 ? -7.884 4.802 9.907 1.00 63.91 103 PHE A O 1
ATOM 872 N N . ARG A 1 104 ? -6.635 3.555 8.548 1.00 78.00 104 ARG A N 1
ATOM 873 C CA . ARG A 1 104 ? -6.569 2.412 9.461 1.00 78.00 104 ARG A CA 1
ATOM 874 C C . ARG A 1 104 ? -5.517 2.662 10.543 1.00 78.00 104 ARG A C 1
ATOM 876 O O . ARG A 1 104 ? -4.327 2.760 10.245 1.00 78.00 104 ARG A O 1
ATOM 883 N N . TYR A 1 105 ? -5.974 2.760 11.792 1.00 84.94 105 TYR A N 1
ATOM 884 C CA . TYR A 1 105 ? -5.154 3.021 12.988 1.00 84.94 105 TYR A CA 1
ATOM 885 C C . TYR A 1 105 ? -5.070 1.821 13.954 1.00 84.94 105 TYR A C 1
ATOM 887 O O . TYR A 1 105 ? -4.407 1.899 14.985 1.00 84.94 105 TYR A O 1
ATOM 895 N N . LEU A 1 106 ? -5.718 0.694 13.629 1.00 85.88 106 LEU A N 1
ATOM 896 C CA . LEU A 1 106 ? -5.704 -0.537 14.429 1.00 85.88 106 LEU A CA 1
ATOM 897 C C . LEU A 1 106 ? -5.221 -1.732 13.608 1.00 85.88 106 LEU A C 1
ATOM 899 O O . LEU A 1 106 ? -5.669 -1.932 12.472 1.00 85.88 106 LEU A O 1
ATOM 903 N N . CYS A 1 107 ? -4.393 -2.577 14.228 1.00 86.00 107 CYS A N 1
ATOM 904 C CA . CYS A 1 107 ? -4.114 -3.916 13.718 1.00 86.00 107 CYS A CA 1
ATOM 905 C C . CYS A 1 107 ? -5.405 -4.758 13.686 1.00 86.00 107 CYS A C 1
ATOM 907 O O . CYS A 1 107 ? -6.423 -4.395 14.281 1.00 86.00 107 CYS A O 1
ATOM 909 N N . SER A 1 108 ? -5.385 -5.896 12.987 1.00 83.44 108 SER A N 1
ATOM 910 C CA . SER A 1 108 ? -6.573 -6.749 12.819 1.00 83.44 108 SER A CA 1
ATOM 911 C C . SER A 1 108 ? -7.212 -7.173 14.150 1.00 83.44 108 SER A C 1
ATOM 913 O O . SER A 1 108 ? -8.439 -7.173 14.271 1.00 83.44 108 SER A O 1
ATOM 915 N N . ASP A 1 109 ? -6.403 -7.496 15.156 1.00 84.19 109 ASP A N 1
ATOM 916 C CA . ASP A 1 109 ? -6.912 -8.003 16.433 1.00 84.19 109 ASP A CA 1
ATOM 917 C C . ASP A 1 109 ? -7.510 -6.880 17.280 1.00 84.19 109 ASP A C 1
ATOM 919 O O . ASP A 1 109 ? -8.649 -6.983 17.743 1.00 84.19 109 ASP A O 1
ATOM 923 N N . CYS A 1 110 ? -6.813 -5.745 17.381 1.00 84.81 110 CYS A N 1
ATOM 924 C CA . CYS A 1 110 ? -7.339 -4.554 18.041 1.00 84.81 110 CYS A CA 1
ATOM 925 C C . CYS A 1 110 ? -8.580 -3.999 17.329 1.00 84.81 110 CYS A C 1
ATOM 927 O O . CYS A 1 110 ? -9.502 -3.526 17.984 1.00 84.81 110 CYS A O 1
ATOM 929 N N . TYR A 1 111 ? -8.657 -4.097 16.001 1.00 85.12 111 TYR A N 1
ATOM 930 C CA . TYR A 1 111 ? -9.850 -3.710 15.250 1.00 85.12 111 TYR A CA 1
ATOM 931 C C . TYR A 1 111 ? -11.073 -4.535 15.672 1.00 85.12 111 TYR A C 1
ATOM 933 O O . TYR A 1 111 ? -12.135 -3.980 15.962 1.00 85.12 111 TYR A O 1
ATOM 941 N N . LYS A 1 112 ? -10.926 -5.860 15.766 1.00 84.25 112 LYS A N 1
ATOM 942 C CA . LYS A 1 112 ? -12.019 -6.737 16.206 1.00 84.25 112 LYS A CA 1
ATOM 943 C C . LYS A 1 112 ? -12.423 -6.474 17.653 1.00 84.25 112 LYS A C 1
ATOM 945 O O . LYS A 1 112 ? -13.613 -6.500 17.951 1.00 84.25 112 LYS A O 1
ATOM 950 N N . LYS A 1 113 ? -11.446 -6.219 18.525 1.00 83.81 113 LYS A N 1
ATOM 951 C CA . LYS A 1 113 ? -11.680 -6.017 19.958 1.00 83.81 113 LYS A CA 1
ATOM 952 C C . LYS A 1 113 ? -12.281 -4.646 20.277 1.00 83.81 113 LYS A C 1
ATOM 954 O O . LYS A 1 113 ? -13.219 -4.574 21.057 1.00 83.81 113 LYS A O 1
ATOM 959 N N . PHE A 1 114 ? -11.766 -3.577 19.676 1.00 83.94 114 PHE A N 1
ATOM 960 C CA . PHE A 1 114 ? -12.066 -2.206 20.100 1.00 83.94 114 PHE A CA 1
ATOM 961 C C . PHE A 1 114 ? -12.959 -1.443 19.121 1.00 83.94 114 PHE A C 1
ATOM 963 O O . PHE A 1 114 ? -13.804 -0.665 19.548 1.00 83.94 114 PHE A O 1
ATOM 970 N N . TYR A 1 115 ? -12.813 -1.664 17.811 1.00 85.62 115 TYR A N 1
ATOM 971 C CA . TYR A 1 115 ? -13.591 -0.924 16.815 1.00 85.62 115 TYR A CA 1
ATOM 972 C C . TYR A 1 115 ? -14.949 -1.570 16.541 1.00 85.62 115 TYR A C 1
ATOM 974 O O . TYR A 1 115 ? -15.970 -0.885 16.565 1.00 85.62 115 TYR A O 1
ATOM 982 N N . LEU A 1 116 ? -14.985 -2.885 16.286 1.00 85.00 116 LEU A N 1
ATOM 983 C CA . LEU A 1 116 ? -16.234 -3.565 15.917 1.00 85.00 116 LEU A CA 1
ATOM 984 C C . LEU A 1 116 ? -17.378 -3.372 16.928 1.00 85.00 116 LEU A C 1
ATOM 986 O O . LEU A 1 116 ? -18.495 -3.165 16.461 1.00 85.00 116 LEU A O 1
ATOM 990 N N . PRO A 1 117 ? -17.150 -3.384 18.256 1.00 85.31 117 PRO A N 1
ATOM 991 C CA . PRO A 1 117 ? -18.224 -3.150 19.224 1.00 85.31 117 PRO A CA 1
ATOM 992 C C . PRO A 1 117 ? -18.776 -1.717 19.226 1.00 85.31 117 PRO A C 1
ATOM 994 O O . PRO A 1 117 ? -19.896 -1.497 19.677 1.00 85.31 117 PRO A O 1
ATOM 997 N N . LEU A 1 118 ? -17.998 -0.741 18.748 1.00 83.50 118 LEU A N 1
ATOM 998 C CA . LEU A 1 118 ? -18.354 0.681 18.749 1.00 83.50 118 LEU A CA 1
ATOM 999 C C . LEU A 1 118 ? -18.902 1.169 17.402 1.00 83.50 118 LEU A C 1
ATOM 1001 O O . LEU A 1 118 ? -19.569 2.203 17.361 1.00 83.50 118 LEU A O 1
ATOM 1005 N N . LYS A 1 119 ? -18.637 0.441 16.309 1.00 84.62 119 LYS A N 1
ATOM 1006 C CA . LYS A 1 119 ? -18.942 0.862 14.928 1.00 84.62 119 LYS A CA 1
ATOM 1007 C C . LYS A 1 119 ? -20.418 1.193 14.684 1.00 84.62 119 LYS A C 1
ATOM 1009 O O . LYS A 1 119 ? -20.717 2.006 13.818 1.00 84.62 119 LYS A O 1
ATOM 1014 N N . ASP A 1 120 ? -21.322 0.534 15.409 1.00 83.88 120 ASP A N 1
ATOM 1015 C CA . ASP A 1 120 ? -22.769 0.693 15.236 1.00 83.88 120 ASP A CA 1
ATOM 1016 C C . ASP A 1 120 ? -23.298 1.927 15.991 1.00 83.88 120 ASP A C 1
ATOM 1018 O O . ASP A 1 120 ? -24.438 2.338 15.790 1.00 83.88 120 ASP A O 1
ATOM 1022 N N . TYR A 1 121 ? -22.464 2.536 16.841 1.00 83.25 121 TYR A N 1
ATOM 1023 C CA . TYR A 1 121 ? -22.829 3.661 17.702 1.00 83.25 121 TYR A CA 1
ATOM 1024 C C . TYR A 1 121 ? -22.077 4.957 17.389 1.00 83.25 121 TYR A C 1
ATOM 1026 O O . TYR A 1 121 ? -22.575 6.040 17.689 1.00 83.25 121 TYR A O 1
ATOM 1034 N N . TYR A 1 122 ? -20.876 4.854 16.822 1.00 81.94 122 TYR A N 1
ATOM 1035 C CA . TYR A 1 122 ? -19.964 5.974 16.624 1.00 81.94 122 TYR A CA 1
ATOM 1036 C C . TYR A 1 122 ? -19.371 5.960 15.217 1.00 81.94 122 TYR A C 1
ATOM 1038 O O . TYR A 1 122 ? -19.106 4.906 14.635 1.00 81.94 122 TYR A O 1
ATOM 1046 N N . SER A 1 123 ? -19.094 7.144 14.679 1.00 83.75 123 SER A N 1
ATOM 1047 C CA . SER A 1 123 ? -18.316 7.285 13.451 1.00 83.75 123 SER A CA 1
ATOM 1048 C C . SER A 1 123 ? -16.844 6.913 13.668 1.00 83.75 123 SER A C 1
ATOM 1050 O O . SER A 1 123 ? -16.320 6.964 14.780 1.00 83.75 123 SER A O 1
ATOM 1052 N N . VAL A 1 124 ? -16.132 6.610 12.577 1.00 82.25 124 VAL A N 1
ATOM 1053 C CA . VAL A 1 124 ? -14.703 6.234 12.605 1.00 82.25 124 VAL A CA 1
ATOM 1054 C C . VAL A 1 124 ? -13.846 7.224 13.404 1.00 82.25 124 VAL A C 1
ATOM 1056 O O . VAL A 1 124 ? -12.992 6.799 14.180 1.00 82.25 124 VAL A O 1
ATOM 1059 N N . LYS A 1 125 ? -14.100 8.532 13.236 1.00 83.31 125 LYS A N 1
ATOM 1060 C CA . LYS A 1 125 ? -13.368 9.615 13.914 1.00 83.31 125 LYS A CA 1
ATOM 1061 C C . LYS A 1 125 ? -13.678 9.688 15.407 1.00 83.31 125 LYS A C 1
ATOM 1063 O O . LYS A 1 125 ? -12.793 9.979 16.204 1.00 83.31 125 LYS A O 1
ATOM 1068 N N . GLU A 1 126 ? -14.927 9.440 15.790 1.00 85.56 126 GLU A N 1
ATOM 1069 C CA . GLU A 1 126 ? -15.329 9.423 17.200 1.00 85.56 126 GLU A CA 1
ATOM 1070 C C . GLU A 1 126 ? -14.708 8.232 17.927 1.00 85.56 126 GLU A C 1
ATOM 1072 O O . GLU A 1 126 ? -14.207 8.394 19.038 1.00 85.56 126 GLU A O 1
ATOM 1077 N N . ILE A 1 127 ? -14.664 7.065 17.276 1.00 85.38 127 ILE A N 1
ATOM 1078 C CA . ILE A 1 127 ? -14.002 5.869 17.811 1.00 85.38 127 ILE A CA 1
ATOM 1079 C C . ILE A 1 127 ? -12.502 6.122 17.983 1.00 85.38 127 ILE A C 1
ATOM 1081 O O . ILE A 1 127 ? -11.949 5.829 19.040 1.00 85.38 127 ILE A O 1
ATOM 1085 N N . GLU A 1 128 ? -11.846 6.715 16.985 1.00 86.94 128 GLU A N 1
ATOM 1086 C CA . GLU A 1 128 ? -10.419 7.046 17.053 1.00 86.94 128 GLU A CA 1
ATOM 1087 C C . GLU A 1 128 ? -10.106 7.988 18.226 1.00 86.94 128 GLU A C 1
ATOM 1089 O O . GLU A 1 128 ? -9.189 7.729 19.013 1.00 86.94 128 GLU A O 1
ATOM 1094 N N . ALA A 1 129 ? -10.893 9.056 18.384 1.00 87.38 129 ALA A N 1
ATOM 1095 C CA . ALA A 1 129 ? -10.731 10.013 19.474 1.00 87.38 129 ALA A CA 1
ATOM 1096 C C . ALA A 1 129 ? -10.961 9.364 20.847 1.00 87.38 129 ALA A C 1
ATOM 1098 O O . ALA A 1 129 ? -10.187 9.592 21.778 1.00 87.38 129 ALA A O 1
ATOM 1099 N N . LEU A 1 130 ? -11.994 8.528 20.965 1.00 87.12 130 LEU A N 1
ATOM 1100 C CA . LEU A 1 130 ? -12.327 7.810 22.192 1.00 87.12 130 LEU A CA 1
ATOM 1101 C C . LEU A 1 130 ? -11.195 6.866 22.606 1.00 87.12 130 LEU A C 1
ATOM 1103 O O . LEU A 1 130 ? -10.722 6.938 23.738 1.00 87.12 130 LEU A O 1
ATOM 1107 N N . LEU A 1 131 ? -10.705 6.040 21.680 1.00 87.56 131 LEU A N 1
ATOM 1108 C CA . LEU A 1 131 ? -9.610 5.103 21.941 1.00 87.56 131 LEU A CA 1
ATOM 1109 C C . LEU A 1 131 ? -8.295 5.823 22.265 1.00 87.56 131 LEU A C 1
ATOM 1111 O O . LEU A 1 131 ? -7.560 5.399 23.157 1.00 87.56 131 LEU A O 1
ATOM 1115 N N . THR A 1 132 ? -8.022 6.948 21.600 1.00 87.94 132 THR A N 1
ATOM 1116 C CA . THR A 1 132 ? -6.852 7.789 21.896 1.00 87.94 132 THR A CA 1
ATOM 1117 C C . THR A 1 132 ? -6.916 8.361 23.311 1.00 87.94 132 THR A C 1
ATOM 1119 O O . THR A 1 132 ? -5.899 8.395 24.006 1.00 87.94 132 THR A O 1
ATOM 1122 N N . ASN A 1 133 ? -8.097 8.803 23.749 1.00 85.88 133 ASN A N 1
ATOM 1123 C CA . AS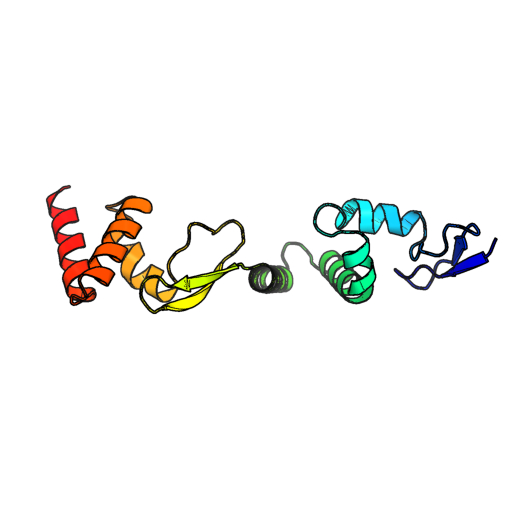N A 1 133 ? -8.293 9.337 25.095 1.00 85.88 133 ASN A CA 1
ATOM 1124 C C . ASN A 1 133 ? -8.137 8.246 26.159 1.00 85.88 133 ASN A C 1
ATOM 1126 O O . ASN A 1 133 ? -7.355 8.444 27.085 1.00 85.88 133 ASN A O 1
ATOM 1130 N N . ILE A 1 134 ? -8.762 7.075 25.975 1.00 84.19 134 ILE A N 1
ATOM 1131 C CA . ILE A 1 134 ? -8.609 5.928 26.892 1.00 84.19 134 ILE A CA 1
ATOM 1132 C C . ILE A 1 134 ? -7.132 5.551 27.037 1.00 84.19 134 ILE A C 1
ATOM 1134 O O . ILE A 1 134 ? -6.629 5.386 28.148 1.00 84.19 134 ILE A O 1
ATOM 1138 N N . LYS A 1 135 ? -6.397 5.484 25.918 1.00 83.12 135 LYS A N 1
ATOM 1139 C CA . LYS A 1 135 ? -4.966 5.170 25.948 1.00 83.12 135 LYS A CA 1
ATOM 1140 C C . LYS A 1 135 ? -4.143 6.221 26.702 1.00 83.12 135 LYS A C 1
ATOM 1142 O O . LYS A 1 135 ? -3.218 5.857 27.421 1.00 83.12 135 LYS A O 1
ATOM 1147 N N . LYS A 1 136 ? -4.456 7.511 26.548 1.00 84.00 136 LYS A N 1
ATOM 1148 C CA . LYS A 1 136 ? -3.758 8.605 27.251 1.00 84.00 136 LYS A CA 1
ATOM 1149 C C . LYS A 1 136 ? -4.043 8.631 28.749 1.00 84.00 136 LYS A C 1
ATOM 1151 O O . LYS A 1 136 ? -3.151 8.973 29.518 1.00 84.00 136 LYS A O 1
ATOM 1156 N N . GLU A 1 137 ? -5.268 8.308 29.147 1.00 82.19 137 GLU A N 1
ATOM 1157 C CA . GLU A 1 137 ? -5.681 8.281 30.553 1.00 82.19 137 GLU A CA 1
ATOM 1158 C C . GLU A 1 137 ? -5.068 7.093 31.313 1.00 82.19 137 GLU A C 1
ATOM 1160 O O . GLU A 1 137 ? -4.981 7.134 32.539 1.00 82.19 137 GLU A O 1
ATOM 1165 N N . GLY A 1 138 ? -4.577 6.071 30.597 1.00 70.88 138 GLY A N 1
ATOM 1166 C CA . GLY A 1 138 ? -3.869 4.928 31.182 1.00 70.88 138 GLY A CA 1
ATOM 1167 C C . GLY A 1 138 ? -4.762 4.023 32.036 1.00 70.88 138 GLY A C 1
ATOM 1168 O O . GLY A 1 138 ? -4.253 3.280 32.873 1.00 70.88 138 GLY A O 1
ATOM 1169 N N . GLY A 1 139 ? -6.083 4.122 31.854 1.00 71.81 139 GLY A N 1
ATOM 1170 C CA . GLY A 1 139 ? -7.083 3.305 32.534 1.00 71.81 139 GLY A CA 1
ATOM 1171 C C . GLY A 1 139 ? -7.127 1.862 32.030 1.00 71.81 139 GLY A C 1
ATOM 1172 O O . GLY A 1 139 ? -6.442 1.482 31.076 1.00 71.81 139 GLY A O 1
ATOM 1173 N N . ASP A 1 140 ? -7.959 1.046 32.679 1.00 79.75 140 ASP A N 1
ATOM 1174 C CA . ASP A 1 140 ? -8.255 -0.297 32.189 1.00 79.75 140 ASP A CA 1
ATOM 1175 C C . ASP A 1 140 ? -9.113 -0.189 30.925 1.00 79.75 140 ASP A C 1
ATOM 1177 O O . ASP A 1 140 ? -10.296 0.155 30.952 1.00 79.75 140 ASP A O 1
ATOM 1181 N N . MET A 1 141 ? -8.471 -0.489 29.804 1.00 78.69 141 MET A N 1
ATOM 1182 C CA . MET A 1 141 ? -9.025 -0.346 28.469 1.00 78.69 141 MET A CA 1
ATOM 1183 C C . MET A 1 141 ? -10.284 -1.183 28.243 1.00 78.69 141 MET A C 1
ATOM 1185 O O . MET A 1 141 ? -11.164 -0.748 27.501 1.00 78.69 141 MET A O 1
ATOM 1189 N N . ASP A 1 142 ? -10.388 -2.355 28.870 1.00 77.50 142 ASP A N 1
ATOM 1190 C CA . ASP A 1 142 ? -11.553 -3.224 28.713 1.00 77.50 142 ASP A CA 1
ATOM 1191 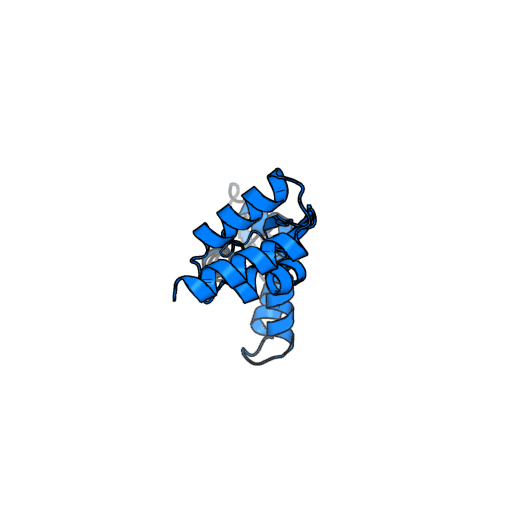C C . ASP A 1 142 ? -12.739 -2.657 29.507 1.00 77.50 142 ASP A C 1
ATOM 1193 O O . ASP A 1 142 ? -13.849 -2.545 28.980 1.00 77.50 142 ASP A O 1
ATOM 1197 N N . VAL A 1 143 ? -12.483 -2.166 30.723 1.00 81.12 143 VAL A N 1
ATOM 1198 C CA . VAL A 1 143 ? -13.495 -1.504 31.561 1.00 81.12 143 VAL A CA 1
ATOM 1199 C C . VAL A 1 143 ? -13.984 -0.195 30.932 1.00 81.12 143 VAL A C 1
ATOM 1201 O O . VAL A 1 143 ? -15.182 0.106 30.949 1.00 81.12 143 VAL A O 1
ATOM 1204 N N . ASP A 1 144 ? -13.085 0.611 30.373 1.00 83.12 144 ASP A N 1
ATOM 1205 C CA . ASP A 1 144 ? -13.452 1.897 29.779 1.00 83.12 144 ASP A CA 1
ATOM 1206 C C . ASP A 1 144 ? -14.151 1.737 28.420 1.00 83.12 144 ASP A C 1
ATOM 1208 O O . ASP A 1 144 ? -15.057 2.517 28.101 1.00 83.12 144 ASP A O 1
ATOM 1212 N N . LEU A 1 145 ? -13.834 0.677 27.665 1.00 82.38 145 LEU A N 1
ATOM 1213 C CA . LEU A 1 145 ? -14.585 0.289 26.470 1.00 82.38 145 LEU A CA 1
ATOM 1214 C C . LEU A 1 145 ? -16.016 -0.140 26.822 1.00 82.38 145 LEU A C 1
ATOM 1216 O O . LEU A 1 145 ? -16.966 0.312 26.178 1.00 82.38 145 LEU A O 1
ATOM 1220 N N . GLU A 1 146 ? -16.199 -0.962 27.858 1.00 83.00 146 GLU A N 1
ATOM 1221 C CA . GLU A 1 146 ? -17.534 -1.366 28.318 1.00 83.00 146 GLU A CA 1
ATOM 1222 C C . GLU A 1 146 ? -18.376 -0.159 28.748 1.00 83.00 146 GLU A C 1
ATOM 1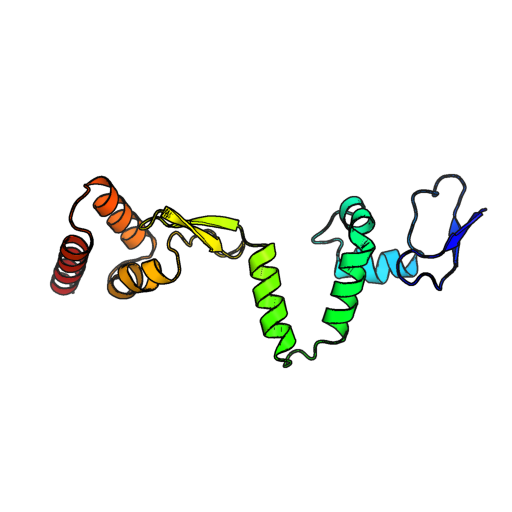224 O O . GLU A 1 146 ? -19.537 -0.037 28.343 1.00 83.00 146 GLU A O 1
ATOM 1229 N N . LYS A 1 147 ? -17.787 0.794 29.484 1.00 84.12 147 LYS A N 1
ATOM 1230 C CA . LYS A 1 147 ? -18.464 2.056 29.837 1.00 84.12 147 LYS A CA 1
ATOM 1231 C C . LYS A 1 147 ? -18.851 2.868 28.602 1.00 84.12 147 LYS A C 1
ATOM 1233 O O . LYS A 1 147 ? -19.926 3.468 28.590 1.00 84.12 147 LYS A O 1
ATOM 1238 N N . ALA A 1 148 ? -17.990 2.926 27.585 1.00 82.00 148 ALA A N 1
ATOM 1239 C CA . ALA A 1 148 ? -18.280 3.632 26.340 1.00 82.00 148 ALA A CA 1
ATOM 1240 C C . ALA A 1 148 ? -19.461 2.995 25.592 1.00 82.00 148 ALA A C 1
ATOM 1242 O O . ALA A 1 148 ? -20.382 3.707 25.191 1.00 82.00 148 ALA A O 1
ATOM 1243 N N . ILE A 1 149 ? -19.487 1.664 25.481 1.00 82.50 149 ILE A N 1
ATOM 1244 C CA . ILE A 1 149 ? -20.598 0.917 24.871 1.00 82.50 149 ILE A CA 1
ATOM 1245 C C . ILE A 1 149 ? -21.894 1.130 25.663 1.00 82.50 149 ILE A C 1
ATOM 1247 O O . ILE A 1 149 ? -22.950 1.349 25.072 1.00 82.50 149 ILE A O 1
ATOM 1251 N N . GLN A 1 150 ? -21.832 1.101 26.996 1.00 84.19 150 GLN A N 1
ATOM 1252 C CA . GLN A 1 150 ? -23.006 1.302 27.845 1.00 84.19 150 GLN A CA 1
ATOM 1253 C C . GLN A 1 150 ? -23.588 2.714 27.685 1.00 84.19 150 GLN A C 1
ATOM 1255 O O . GLN A 1 150 ? -24.784 2.862 27.440 1.00 84.19 150 GLN A O 1
ATOM 1260 N N . LYS A 1 151 ? -22.739 3.751 27.702 1.00 82.94 151 LYS A N 1
ATOM 1261 C CA . LYS A 1 151 ? -23.156 5.139 27.429 1.00 82.94 151 LYS A CA 1
ATOM 1262 C C . LYS A 1 151 ? -23.760 5.308 26.035 1.00 82.94 151 LYS A C 1
ATOM 1264 O O . LYS A 1 151 ? -24.648 6.136 25.847 1.00 82.94 151 LYS A O 1
ATOM 1269 N N . ALA A 1 152 ? -23.263 4.560 25.055 1.00 80.44 152 ALA A N 1
ATOM 1270 C CA . ALA A 1 152 ? -23.777 4.587 23.695 1.00 80.44 152 ALA A CA 1
ATOM 1271 C C . ALA A 1 152 ? -25.169 3.950 23.582 1.00 80.44 152 ALA A C 1
ATOM 1273 O O . ALA A 1 152 ? -26.032 4.478 22.884 1.00 80.44 152 ALA A O 1
ATOM 1274 N N . LYS A 1 153 ? -25.401 2.851 24.310 1.00 78.44 153 LYS A N 1
ATOM 1275 C CA . LYS A 1 153 ? -26.709 2.189 24.408 1.00 78.44 153 LYS A CA 1
ATOM 1276 C C . LYS A 1 153 ? -27.752 3.032 25.134 1.00 78.44 153 LYS A C 1
ATOM 1278 O O . LYS A 1 153 ? -28.914 2.940 24.793 1.00 78.44 153 LYS A O 1
ATOM 1283 N N . GLU A 1 154 ? -27.350 3.840 26.111 1.00 77.50 154 GLU A N 1
ATOM 1284 C CA . GLU A 1 154 ? -28.256 4.737 26.851 1.00 77.50 154 GLU A CA 1
ATOM 1285 C C . GLU A 1 154 ? -28.626 6.011 26.072 1.00 77.50 154 GLU A C 1
ATOM 1287 O O . GLU A 1 154 ? -29.558 6.719 26.450 1.00 77.50 154 GLU A O 1
ATOM 1292 N N . LYS A 1 155 ? -27.886 6.328 25.001 1.00 63.31 155 LYS A N 1
ATOM 1293 C CA . LYS A 1 155 ? -28.133 7.485 24.127 1.00 63.31 155 LYS A CA 1
ATOM 1294 C C . LYS A 1 155 ? -29.057 7.194 22.938 1.00 63.31 155 LYS A C 1
ATOM 1296 O O . LYS A 1 155 ? -29.493 8.156 22.306 1.00 63.31 155 LYS A O 1
ATOM 1301 N N . ASN A 1 156 ? -29.307 5.921 22.630 1.00 53.25 156 ASN A N 1
ATOM 1302 C CA . ASN A 1 156 ? -30.212 5.447 21.574 1.00 53.25 156 ASN A CA 1
ATOM 1303 C C . ASN A 1 156 ? -31.483 4.856 22.187 1.00 53.25 156 ASN A C 1
ATOM 1305 O O . ASN A 1 156 ? -32.535 4.946 21.520 1.00 53.25 156 ASN A O 1
#

Foldseek 3Di:
DDWAQAPLPSPDIDDDDPPRPVDRHDPCCCCPPCVPPPVVPDDPVRCVVCVVVSSVVVVQVVVDDVPDPVVVVVVVVVQQVQFDWAQALQPRDTDTGGPVVPLDRHDPVCCVQQVVLCVVQDDSVVSVVQSNVCVVVVDDSNVSSVVVSVVSVVVD

Radius of gyration: 25.0 Å; chains: 1; bounding box: 56×29×68 Å

pLDDT: mean 77.97, std 11.21, range [51.47, 91.0]

Organism: NCBI:txid596152